Protein AF-A0A494SV40-F1 (afdb_monomer_lite)

Foldseek 3Di:
DDDPDQVVQVVCQLVPVDHGDHQCVRQVVDPSHDDDCPPNDDDDDDDDDDDDPVCCPPPVNVVVVVVVVVVQVPDPRNDDPD

Radius of gyration: 16.76 Å; chains: 1; bounding box: 36×32×44 Å

pLDDT: mean 90.02, std 9.89, range [44.94, 97.88]

Sequence (82 aa):
MQANFIKGHLLAARHGLGIAPLPSYIGEPDPTLIRVLPEHFSVDRTFWIAAPRELVGLARVRAVDELLSAVVKDAPHLSASL

Secondary structure (DSSP, 8-state):
---SSHHHHHHHHHTTS------HHHHTT-TT-----TTT------------TTTTTSHHHHHHHHHHHHHHHT-TTTS---

Structure (mmCIF, N/CA/C/O backbone):
data_AF-A0A494SV40-F1
#
_entry.id   AF-A0A494SV40-F1
#
loop_
_atom_site.group_PDB
_atom_site.id
_atom_site.type_symbol
_atom_site.label_atom_id
_atom_site.label_alt_id
_atom_site.label_comp_id
_atom_site.label_asym_id
_atom_site.label_entity_id
_atom_site.label_seq_id
_atom_site.pdbx_PDB_ins_code
_atom_site.Cartn_x
_atom_site.Cartn_y
_atom_site.Cartn_z
_atom_site.occupancy
_atom_site.B_iso_or_equiv
_atom_site.auth_seq_id
_atom_site.auth_comp_id
_atom_site.auth_asym_id
_atom_site.auth_atom_id
_atom_site.pdbx_PDB_model_num
ATOM 1 N N . MET A 1 1 ? 14.080 15.427 -10.196 1.00 53.91 1 MET A N 1
ATOM 2 C CA . MET A 1 1 ? 12.903 15.780 -9.371 1.00 53.91 1 MET A CA 1
ATOM 3 C C . MET A 1 1 ? 12.620 14.602 -8.449 1.00 53.91 1 MET A C 1
ATOM 5 O O . MET A 1 1 ? 12.358 13.524 -8.959 1.00 53.91 1 MET A O 1
ATOM 9 N N . GLN A 1 2 ? 12.752 14.764 -7.130 1.00 63.25 2 GLN A N 1
ATOM 10 C CA . GLN A 1 2 ? 12.394 13.716 -6.164 1.00 63.25 2 GLN A CA 1
ATOM 11 C C . GLN A 1 2 ? 10.969 13.982 -5.665 1.00 63.25 2 GLN A C 1
ATOM 13 O O . GLN A 1 2 ? 10.665 15.104 -5.267 1.00 63.25 2 GLN A O 1
ATOM 18 N N . ALA A 1 3 ? 10.093 12.978 -5.728 1.00 73.06 3 ALA A N 1
ATOM 19 C CA . ALA A 1 3 ? 8.739 13.064 -5.183 1.00 73.06 3 ALA A CA 1
ATOM 20 C C . ALA A 1 3 ? 8.646 12.270 -3.874 1.00 73.06 3 ALA A C 1
ATOM 22 O O . ALA A 1 3 ? 9.104 11.138 -3.815 1.00 73.06 3 ALA A O 1
ATOM 23 N N . ASN A 1 4 ? 8.004 12.828 -2.848 1.00 82.25 4 ASN A N 1
ATOM 24 C CA . ASN A 1 4 ? 7.846 12.159 -1.545 1.00 82.25 4 ASN A CA 1
ATOM 25 C C . ASN A 1 4 ? 6.519 11.386 -1.422 1.00 82.25 4 ASN A C 1
ATOM 27 O O . ASN A 1 4 ? 6.138 10.961 -0.336 1.00 82.25 4 ASN A O 1
ATOM 31 N N . PHE A 1 5 ? 5.787 11.225 -2.527 1.00 85.81 5 PHE A N 1
ATOM 32 C CA . PHE A 1 5 ? 4.503 10.530 -2.580 1.00 85.81 5 PHE A CA 1
ATOM 33 C C . PHE A 1 5 ? 4.437 9.626 -3.813 1.00 85.81 5 PHE A C 1
ATOM 35 O O . PHE A 1 5 ? 4.946 9.961 -4.885 1.00 85.81 5 PHE A O 1
ATOM 42 N N . ILE A 1 6 ? 3.760 8.486 -3.673 1.00 88.25 6 ILE A N 1
ATOM 43 C CA . ILE A 1 6 ? 3.831 7.397 -4.653 1.00 88.25 6 ILE A CA 1
ATOM 44 C C . ILE A 1 6 ? 3.324 7.772 -6.053 1.00 88.25 6 ILE A C 1
ATOM 46 O O . ILE A 1 6 ? 3.888 7.339 -7.055 1.00 88.25 6 ILE A O 1
ATOM 50 N N . LYS A 1 7 ? 2.307 8.641 -6.149 1.00 90.31 7 LYS A N 1
ATOM 51 C CA . LYS A 1 7 ? 1.791 9.093 -7.452 1.00 90.31 7 LYS A CA 1
ATOM 52 C C . LYS A 1 7 ? 2.831 9.872 -8.260 1.00 90.31 7 LYS A C 1
ATOM 54 O O . LYS A 1 7 ? 2.829 9.775 -9.481 1.00 90.31 7 LYS A O 1
ATOM 59 N N . GLY A 1 8 ? 3.723 10.616 -7.604 1.00 92.62 8 GLY A N 1
ATOM 60 C CA . GLY A 1 8 ? 4.774 11.363 -8.293 1.00 92.62 8 GLY A CA 1
ATOM 61 C C . GLY A 1 8 ? 5.800 10.429 -8.933 1.00 92.62 8 GLY A C 1
ATOM 62 O O . GLY A 1 8 ? 6.194 10.642 -10.074 1.00 92.62 8 GLY A O 1
ATOM 63 N N . HIS A 1 9 ? 6.171 9.354 -8.232 1.00 93.88 9 HIS A N 1
ATOM 64 C CA . HIS A 1 9 ? 7.017 8.289 -8.780 1.00 93.88 9 HIS A CA 1
ATOM 65 C C . HIS A 1 9 ? 6.353 7.569 -9.955 1.00 93.88 9 HIS A C 1
ATOM 67 O O . HIS A 1 9 ? 6.995 7.374 -10.984 1.00 93.88 9 HIS A O 1
ATOM 73 N N . LEU A 1 10 ? 5.062 7.241 -9.830 1.00 95.31 10 LEU A N 1
ATOM 74 C CA . LEU A 1 10 ? 4.295 6.607 -10.902 1.00 95.31 10 LEU A CA 1
ATOM 75 C C . LEU A 1 10 ? 4.298 7.463 -12.173 1.00 95.31 10 LEU A C 1
ATOM 77 O O . LEU A 1 10 ? 4.658 6.980 -13.241 1.00 95.31 10 LEU A O 1
ATOM 81 N N . LEU A 1 11 ? 3.932 8.742 -12.062 1.00 95.50 11 LEU A N 1
ATOM 82 C CA . LEU A 1 11 ? 3.886 9.642 -13.215 1.00 95.50 11 LEU A CA 1
ATOM 83 C C . LEU A 1 11 ? 5.271 9.857 -13.831 1.00 95.50 11 LEU A C 1
ATOM 85 O O . LEU A 1 11 ? 5.394 9.863 -15.052 1.00 95.50 11 LEU A O 1
ATOM 89 N N . ALA A 1 12 ? 6.319 9.982 -13.013 1.00 94.69 12 ALA A N 1
ATOM 90 C CA . ALA A 1 12 ? 7.677 10.121 -13.523 1.00 94.69 12 ALA A CA 1
ATOM 91 C C . ALA A 1 12 ? 8.107 8.906 -14.361 1.00 94.69 12 ALA A C 1
ATOM 93 O O . ALA A 1 12 ? 8.627 9.086 -15.462 1.00 94.69 12 ALA A O 1
ATOM 94 N N . ALA A 1 13 ? 7.832 7.689 -13.882 1.00 95.81 13 ALA A N 1
ATOM 95 C CA . ALA A 1 13 ? 8.117 6.465 -14.628 1.00 95.81 13 ALA A CA 1
ATOM 96 C C . ALA A 1 13 ? 7.291 6.383 -15.924 1.00 95.81 13 ALA A C 1
ATOM 98 O O . ALA A 1 13 ? 7.851 6.163 -16.996 1.00 95.81 13 ALA A O 1
ATOM 99 N N . ARG A 1 14 ? 5.978 6.649 -15.854 1.00 95.88 14 ARG A N 1
ATOM 100 C CA . ARG A 1 14 ? 5.074 6.604 -17.022 1.00 95.88 14 ARG A CA 1
ATOM 101 C C . ARG A 1 14 ? 5.445 7.596 -18.121 1.00 95.88 14 ARG A C 1
ATOM 103 O O . ARG A 1 14 ? 5.233 7.315 -19.294 1.00 95.88 14 ARG A O 1
ATOM 110 N N . HIS A 1 15 ? 5.992 8.751 -17.752 1.00 96.06 15 HIS A N 1
ATOM 111 C CA . HIS A 1 15 ? 6.425 9.779 -18.699 1.00 96.06 15 HIS A CA 1
ATOM 112 C C . HIS A 1 15 ? 7.908 9.671 -19.086 1.00 96.06 15 HIS A C 1
ATOM 114 O O . HIS A 1 15 ? 8.450 10.600 -19.681 1.00 96.06 15 HIS A O 1
ATOM 120 N N . GLY A 1 16 ? 8.573 8.556 -18.766 1.00 94.81 16 GLY A N 1
ATOM 121 C CA . GLY A 1 16 ? 9.933 8.282 -19.232 1.00 94.81 16 GLY A CA 1
ATOM 122 C C . GLY A 1 16 ? 11.021 9.119 -18.557 1.00 94.81 16 GLY A C 1
ATOM 123 O O . GLY A 1 16 ? 12.116 9.241 -19.096 1.00 94.81 16 GLY A O 1
ATOM 124 N N . LEU A 1 17 ? 10.759 9.682 -17.372 1.00 95.69 17 LEU A N 1
ATOM 125 C CA . LEU A 1 17 ? 11.762 10.438 -16.609 1.00 95.69 17 LEU A CA 1
ATOM 126 C C . LEU A 1 17 ? 12.783 9.532 -15.894 1.00 95.69 17 LEU A C 1
ATOM 128 O O . LEU A 1 17 ? 13.715 10.041 -15.272 1.00 95.69 17 LEU A O 1
ATOM 132 N N . GLY A 1 18 ? 12.611 8.208 -15.965 1.00 92.88 18 GLY A N 1
ATOM 133 C CA . GLY A 1 18 ? 13.540 7.213 -15.434 1.00 92.88 18 GLY A CA 1
ATOM 134 C C . GLY A 1 18 ? 12.838 6.009 -14.808 1.00 92.88 18 GLY A C 1
ATOM 135 O O . GLY A 1 18 ? 11.665 5.745 -15.067 1.00 92.88 18 GLY A O 1
ATOM 136 N N . ILE A 1 19 ? 13.574 5.288 -13.961 1.00 94.69 19 ILE A N 1
ATOM 137 C CA . ILE A 1 19 ? 13.062 4.170 -13.158 1.00 94.69 19 ILE A CA 1
ATOM 138 C C . ILE A 1 19 ? 12.587 4.670 -11.790 1.00 94.69 19 ILE A C 1
ATOM 140 O O . ILE A 1 19 ? 13.174 5.593 -11.224 1.00 94.69 19 ILE A O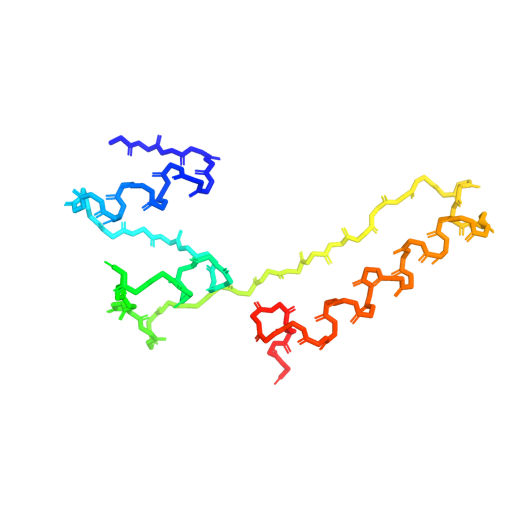 1
ATOM 144 N N . ALA A 1 20 ? 11.545 4.051 -11.234 1.00 94.00 20 ALA A N 1
ATOM 145 C CA . ALA A 1 20 ? 11.049 4.383 -9.903 1.00 94.00 20 ALA A CA 1
ATOM 146 C C . ALA A 1 20 ? 10.637 3.122 -9.128 1.00 94.00 20 ALA A C 1
ATOM 148 O O . ALA A 1 20 ? 10.050 2.215 -9.722 1.00 94.00 20 ALA A O 1
ATOM 149 N N . PRO A 1 21 ? 10.895 3.053 -7.808 1.00 92.69 21 PRO A N 1
ATOM 150 C CA . PRO A 1 21 ? 10.335 2.000 -6.976 1.00 92.69 21 PRO A CA 1
ATOM 151 C C . PRO A 1 21 ? 8.826 2.225 -6.834 1.00 92.69 21 PRO A C 1
ATOM 153 O O . PRO A 1 21 ? 8.383 3.283 -6.379 1.00 92.69 21 PRO A O 1
ATOM 156 N N . LEU A 1 22 ? 8.038 1.223 -7.212 1.00 93.75 22 LEU A N 1
ATOM 157 C CA . LEU A 1 22 ? 6.582 1.234 -7.108 1.00 93.75 22 LEU A CA 1
ATOM 158 C C . LEU A 1 22 ? 6.126 -0.022 -6.357 1.00 93.75 22 LEU A C 1
ATOM 160 O O . LEU A 1 22 ? 6.658 -1.098 -6.629 1.00 93.75 22 LEU A O 1
ATOM 164 N N . PRO A 1 23 ? 5.149 0.075 -5.436 1.00 92.81 23 PRO A N 1
ATOM 165 C CA . PRO A 1 23 ? 4.472 -1.107 -4.929 1.00 92.81 23 PRO A CA 1
ATOM 166 C C . PRO A 1 23 ? 3.876 -1.911 -6.086 1.00 92.81 23 PRO A C 1
ATOM 168 O O . PRO A 1 23 ? 3.313 -1.322 -7.015 1.00 92.81 23 PRO A O 1
ATOM 171 N N . SER A 1 24 ? 3.972 -3.238 -6.019 1.00 92.00 24 SER A N 1
ATOM 172 C CA . SER A 1 24 ? 3.475 -4.156 -7.056 1.00 92.00 24 SER A CA 1
ATOM 173 C C . SER A 1 24 ? 2.007 -3.889 -7.397 1.00 92.00 24 SER A C 1
ATOM 175 O O . SER A 1 24 ? 1.676 -3.750 -8.568 1.00 92.00 24 SER A O 1
ATOM 177 N N . TYR A 1 25 ? 1.163 -3.648 -6.388 1.00 91.38 25 TYR A N 1
ATOM 178 C CA . TYR A 1 25 ? -0.261 -3.320 -6.559 1.00 91.38 25 TYR A CA 1
ATOM 179 C C . TYR A 1 25 ? -0.546 -2.005 -7.312 1.00 91.38 25 TYR A C 1
ATOM 181 O O . TYR A 1 25 ? -1.695 -1.743 -7.657 1.00 91.38 25 TYR A O 1
ATOM 189 N N . ILE A 1 26 ? 0.462 -1.156 -7.539 1.00 93.44 26 ILE A N 1
ATOM 190 C CA . ILE A 1 26 ? 0.358 0.065 -8.357 1.00 93.44 26 ILE A CA 1
ATOM 191 C C . ILE A 1 26 ? 1.045 -0.126 -9.708 1.00 93.44 26 ILE A C 1
ATOM 193 O O . ILE A 1 26 ? 0.508 0.303 -10.723 1.00 93.44 26 ILE A O 1
ATOM 197 N N . GLY A 1 27 ? 2.249 -0.702 -9.709 1.00 94.19 27 GLY A N 1
ATOM 198 C CA . GLY A 1 27 ? 3.072 -0.810 -10.911 1.00 94.19 27 GLY A CA 1
ATOM 199 C C . GLY A 1 27 ? 2.631 -1.923 -11.858 1.00 94.19 27 GLY A C 1
ATOM 200 O O . GLY A 1 27 ? 2.556 -1.689 -13.057 1.00 94.19 27 GLY A O 1
ATOM 201 N N . GLU A 1 28 ? 2.333 -3.116 -11.338 1.00 92.75 28 GLU A N 1
ATOM 202 C CA . GLU A 1 28 ? 2.031 -4.296 -12.163 1.00 92.75 28 GLU A CA 1
ATOM 203 C C . GLU A 1 28 ? 0.713 -4.183 -12.950 1.00 92.75 28 GLU A C 1
ATOM 205 O O . GLU A 1 28 ? 0.689 -4.623 -14.098 1.00 92.75 28 GLU A O 1
ATOM 210 N N . PRO A 1 29 ? -0.362 -3.561 -12.422 1.00 93.25 29 PRO A N 1
ATOM 211 C CA . PRO A 1 29 ? -1.583 -3.354 -13.200 1.00 93.25 29 PRO A CA 1
ATOM 212 C C . PRO A 1 29 ? -1.463 -2.326 -14.335 1.00 93.25 29 PRO A C 1
ATOM 214 O O . PRO A 1 29 ? -2.385 -2.226 -15.144 1.00 93.25 29 PRO A O 1
ATOM 217 N N . ASP A 1 30 ? -0.395 -1.520 -14.391 1.00 95.31 30 ASP A N 1
ATOM 218 C CA . ASP A 1 30 ? -0.229 -0.490 -15.420 1.00 95.31 30 ASP A CA 1
ATOM 219 C C . ASP A 1 30 ? 0.500 -1.061 -16.654 1.00 95.31 30 ASP A C 1
ATOM 221 O O . ASP A 1 30 ? 1.717 -1.256 -16.612 1.00 95.31 30 ASP A O 1
ATOM 225 N N . PRO A 1 31 ? -0.192 -1.274 -17.793 1.00 95.44 31 PRO A N 1
ATOM 226 C CA . PRO A 1 31 ? 0.413 -1.876 -18.983 1.00 95.44 31 PRO A CA 1
ATOM 227 C C . PRO A 1 31 ? 1.433 -0.960 -19.674 1.00 95.44 31 PRO A C 1
ATOM 229 O O . PRO A 1 31 ? 2.110 -1.387 -20.606 1.00 95.44 31 PRO A O 1
ATOM 232 N N . THR A 1 32 ? 1.528 0.310 -19.263 1.00 96.12 32 THR A N 1
ATOM 233 C CA . THR A 1 32 ? 2.509 1.268 -19.794 1.00 96.12 32 THR A CA 1
ATOM 234 C C . THR A 1 32 ? 3.857 1.194 -19.080 1.00 96.12 32 THR A C 1
ATOM 236 O O . THR A 1 32 ? 4.794 1.892 -19.467 1.00 96.12 32 THR A O 1
ATOM 239 N N . LEU A 1 33 ? 3.972 0.353 -18.049 1.00 96.88 33 LEU A N 1
ATOM 240 C CA . LEU A 1 33 ? 5.185 0.153 -17.269 1.00 96.88 33 LEU A CA 1
ATOM 241 C C . LEU A 1 33 ? 5.728 -1.264 -17.443 1.00 96.88 33 LEU A C 1
ATOM 243 O O . LEU A 1 33 ? 4.994 -2.214 -17.698 1.00 96.88 33 LEU A O 1
ATOM 247 N N . ILE A 1 34 ? 7.040 -1.402 -17.260 1.00 95.56 34 ILE A N 1
ATOM 248 C CA . ILE A 1 34 ? 7.733 -2.691 -17.255 1.00 95.56 34 ILE A CA 1
ATOM 249 C C . ILE A 1 34 ? 8.590 -2.817 -15.992 1.00 95.56 34 ILE A C 1
ATOM 251 O O . ILE A 1 34 ? 9.225 -1.854 -15.556 1.00 95.56 34 ILE A O 1
ATOM 255 N N . ARG A 1 35 ? 8.625 -4.011 -15.392 1.00 94.31 35 ARG A N 1
ATOM 256 C CA . ARG A 1 35 ? 9.498 -4.314 -14.248 1.00 94.31 35 ARG A CA 1
ATOM 257 C C . ARG A 1 35 ? 10.911 -4.610 -14.752 1.00 94.31 35 ARG A C 1
ATOM 259 O O . ARG A 1 35 ? 11.098 -5.526 -15.542 1.00 94.31 35 ARG A O 1
ATOM 266 N N . VAL A 1 36 ? 11.903 -3.854 -14.279 1.00 94.31 36 VAL A N 1
ATOM 267 C CA . VAL A 1 36 ? 13.267 -3.861 -14.855 1.00 94.31 36 VAL A CA 1
ATOM 268 C C . VAL A 1 36 ? 14.350 -4.526 -13.993 1.00 94.31 36 VAL A C 1
ATOM 270 O O . VAL A 1 36 ? 15.436 -4.783 -14.495 1.00 94.31 36 VAL A O 1
ATOM 273 N N . LEU A 1 37 ? 14.085 -4.821 -12.712 1.00 93.00 37 LEU A N 1
ATOM 274 C CA . LEU A 1 37 ? 15.054 -5.436 -11.781 1.00 93.00 37 LEU A CA 1
ATOM 275 C C . LEU A 1 37 ? 14.422 -6.532 -10.893 1.00 93.00 37 LEU A C 1
ATOM 277 O O . LEU A 1 37 ? 14.562 -6.482 -9.670 1.00 93.00 37 LEU A O 1
ATOM 281 N N . PRO A 1 38 ? 13.694 -7.513 -11.460 1.00 90.88 38 PRO A N 1
ATOM 282 C CA . PRO A 1 38 ? 12.923 -8.471 -10.665 1.00 90.88 38 PRO A CA 1
ATOM 283 C C . PRO A 1 38 ? 13.769 -9.317 -9.703 1.00 90.88 38 PRO A C 1
ATOM 285 O O . PRO A 1 38 ? 13.302 -9.606 -8.608 1.00 90.88 38 PRO A O 1
ATOM 288 N N . GLU A 1 39 ? 15.005 -9.651 -10.076 1.00 93.75 39 GLU A N 1
ATOM 289 C CA . GLU A 1 39 ? 15.911 -10.505 -9.286 1.00 93.75 39 GLU A CA 1
ATOM 290 C C . GLU A 1 39 ? 16.803 -9.725 -8.309 1.00 93.75 39 GLU A C 1
ATOM 292 O O . GLU A 1 39 ? 17.398 -10.303 -7.407 1.00 93.75 39 GLU A O 1
ATOM 297 N N . HIS A 1 40 ? 16.905 -8.406 -8.485 1.00 93.31 40 HIS A N 1
ATOM 298 C CA . HIS A 1 40 ? 17.860 -7.570 -7.750 1.00 93.31 40 HIS A CA 1
ATOM 299 C C . HIS A 1 40 ? 17.187 -6.673 -6.710 1.00 93.31 40 HIS A C 1
ATOM 301 O O . HIS A 1 40 ? 17.857 -6.154 -5.818 1.00 93.31 40 HIS A O 1
ATOM 307 N N . PHE A 1 41 ? 15.877 -6.445 -6.834 1.00 89.00 41 PHE A N 1
ATOM 308 C CA . PHE A 1 41 ? 15.154 -5.534 -5.961 1.00 89.00 41 PHE A CA 1
ATOM 309 C C . PHE A 1 41 ? 13.726 -6.017 -5.696 1.00 89.00 41 PHE A C 1
ATOM 311 O O . PHE A 1 41 ? 12.878 -6.063 -6.591 1.00 89.00 41 PHE A O 1
ATOM 318 N N . SER A 1 42 ? 13.463 -6.318 -4.428 1.00 88.06 42 SER A N 1
ATOM 319 C CA . SER A 1 42 ? 12.132 -6.522 -3.865 1.00 88.06 42 SER A CA 1
ATOM 320 C C . SER A 1 42 ? 12.115 -5.950 -2.452 1.00 88.06 42 SER A C 1
ATOM 322 O O . SER A 1 42 ? 13.111 -6.048 -1.734 1.00 8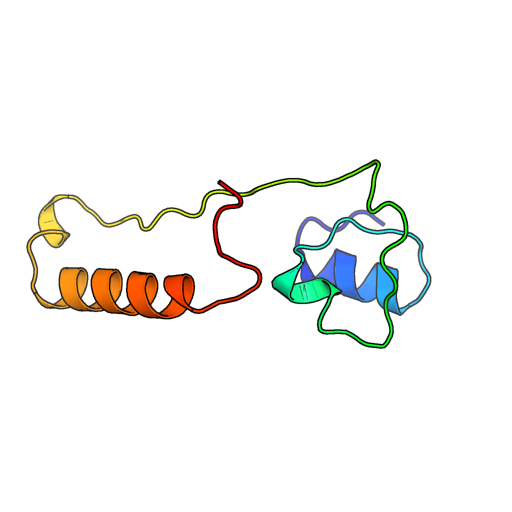8.06 42 SER A O 1
ATOM 324 N N . VAL A 1 43 ? 11.007 -5.323 -2.065 1.00 87.69 43 VAL A N 1
ATOM 325 C CA . VAL A 1 43 ? 10.824 -4.778 -0.718 1.00 87.69 43 VAL A CA 1
ATOM 326 C C . VAL A 1 43 ? 9.435 -5.144 -0.237 1.00 87.69 43 VAL A C 1
ATOM 328 O O . VAL A 1 43 ? 8.444 -4.640 -0.769 1.00 87.69 43 VAL A O 1
ATOM 331 N N . ASP A 1 44 ? 9.380 -5.952 0.813 1.00 88.38 44 ASP A N 1
ATOM 332 C CA . ASP A 1 44 ? 8.134 -6.278 1.488 1.00 88.38 44 ASP A CA 1
ATOM 333 C C . ASP A 1 44 ? 7.770 -5.189 2.496 1.00 88.38 44 ASP A C 1
ATOM 335 O O . ASP A 1 44 ? 8.622 -4.597 3.168 1.00 88.38 44 ASP A O 1
ATOM 339 N N . ARG A 1 45 ? 6.475 -4.886 2.582 1.00 86.25 45 ARG A N 1
ATOM 340 C CA . ARG A 1 45 ? 5.935 -3.871 3.488 1.00 86.25 45 ARG A CA 1
ATOM 341 C C . ARG A 1 45 ? 4.816 -4.460 4.316 1.00 86.25 45 ARG A C 1
ATOM 343 O O . ARG A 1 45 ? 3.815 -4.921 3.780 1.00 86.25 45 ARG A O 1
ATOM 350 N N . THR A 1 46 ? 4.965 -4.363 5.630 1.00 88.00 46 THR A N 1
ATOM 351 C CA . THR A 1 46 ? 3.901 -4.691 6.575 1.00 88.00 46 THR A CA 1
ATOM 352 C C . THR A 1 46 ? 3.013 -3.471 6.789 1.00 88.00 46 THR A C 1
ATOM 354 O O . THR A 1 46 ? 3.491 -2.404 7.181 1.00 88.00 46 THR A O 1
ATOM 357 N N . PHE A 1 47 ? 1.715 -3.634 6.547 1.00 87.75 47 PHE A N 1
ATOM 358 C CA . PHE A 1 47 ? 0.700 -2.644 6.889 1.00 87.75 47 PHE A CA 1
ATOM 359 C C . PHE A 1 47 ? 0.039 -3.025 8.212 1.00 87.75 47 PHE A C 1
ATOM 361 O O . PHE A 1 47 ? -0.220 -4.198 8.467 1.00 87.75 47 PHE A O 1
ATOM 368 N N . TRP A 1 48 ? -0.239 -2.024 9.043 1.00 91.31 48 TRP A N 1
ATOM 369 C CA . TRP A 1 48 ? -0.860 -2.205 10.351 1.00 91.31 48 TRP A CA 1
ATOM 370 C C . TRP A 1 48 ? -2.161 -1.418 10.413 1.00 91.31 48 TRP A C 1
ATOM 372 O O . TRP A 1 48 ? -2.223 -0.274 9.955 1.00 91.31 48 TRP A O 1
ATOM 382 N N . ILE A 1 49 ? -3.181 -2.009 11.027 1.00 91.69 49 ILE A N 1
ATOM 383 C CA . ILE A 1 49 ? -4.388 -1.292 11.431 1.00 91.69 49 ILE A CA 1
ATOM 384 C C . ILE A 1 49 ? -4.129 -0.742 12.834 1.00 91.69 49 ILE A C 1
ATOM 386 O O . ILE A 1 49 ? -3.781 -1.484 13.750 1.00 91.69 49 ILE A O 1
ATOM 390 N N . ALA A 1 50 ? -4.267 0.572 12.998 1.00 94.00 50 ALA A N 1
ATOM 391 C CA . ALA A 1 50 ? -4.084 1.243 14.278 1.00 94.00 50 ALA A CA 1
ATOM 392 C C . ALA A 1 50 ? -5.398 1.893 14.715 1.00 94.00 50 ALA A C 1
ATOM 394 O O . ALA A 1 50 ? -5.989 2.683 13.979 1.00 94.00 50 ALA A O 1
ATOM 395 N N . ALA A 1 51 ? -5.836 1.583 15.933 1.00 93.31 51 ALA A N 1
ATOM 396 C CA . ALA A 1 51 ? -6.993 2.198 16.568 1.00 93.31 51 ALA A CA 1
ATOM 397 C C . ALA A 1 51 ? -6.671 2.524 18.037 1.00 93.31 51 ALA A C 1
ATOM 399 O O . ALA A 1 51 ? -5.918 1.776 18.668 1.00 93.31 51 ALA A O 1
ATOM 400 N N . PRO A 1 52 ? -7.232 3.610 18.607 1.00 95.50 52 PRO A N 1
ATOM 401 C CA . PRO A 1 52 ? -7.119 3.886 20.037 1.00 95.50 52 PRO A CA 1
ATOM 402 C C . PRO A 1 52 ? -7.594 2.691 20.867 1.00 95.50 52 PRO A C 1
ATOM 404 O O . PRO A 1 52 ? -8.618 2.077 20.549 1.00 95.50 52 PRO A O 1
ATOM 407 N N . ARG A 1 53 ? -6.862 2.365 21.937 1.00 94.69 53 ARG A N 1
ATOM 408 C CA . ARG A 1 53 ? -7.075 1.154 22.747 1.00 94.69 53 ARG A CA 1
ATOM 409 C C . ARG A 1 53 ? -8.505 1.047 23.276 1.00 94.69 53 ARG A C 1
ATOM 411 O O . ARG A 1 53 ? -9.067 -0.043 23.324 1.00 94.69 53 ARG A O 1
ATOM 418 N N . GLU A 1 54 ? -9.099 2.176 23.635 1.00 96.44 54 GLU A N 1
ATOM 419 C CA . GLU A 1 54 ? -10.451 2.292 24.179 1.00 96.44 54 GLU A CA 1
ATOM 420 C C . GLU A 1 54 ? -11.522 1.943 23.135 1.00 96.44 54 GLU A C 1
ATOM 422 O O . GLU A 1 54 ? -12.631 1.542 23.483 1.00 96.44 54 GLU A O 1
ATOM 427 N N . LEU A 1 55 ? -11.196 2.078 21.845 1.00 96.44 55 LEU A N 1
ATOM 428 C CA . LEU A 1 55 ? -12.123 1.863 20.737 1.00 96.44 55 LEU A CA 1
ATOM 429 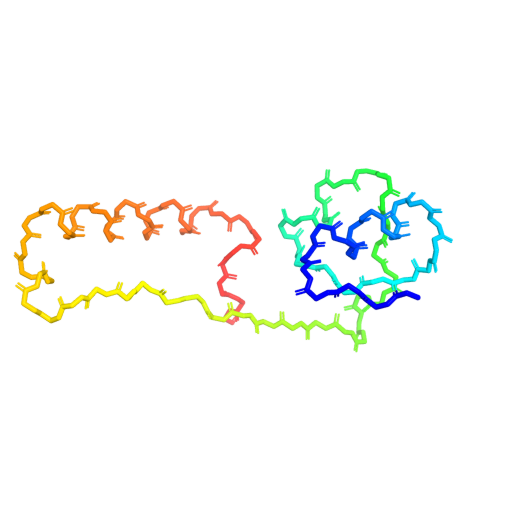C C . LEU A 1 55 ? -12.046 0.448 20.152 1.00 96.44 55 LEU A C 1
ATOM 431 O O . LEU A 1 55 ? -13.021 0.011 19.546 1.00 96.44 55 LEU A O 1
ATOM 435 N N . VAL A 1 56 ? -10.951 -0.294 20.367 1.00 92.56 56 VAL A N 1
ATOM 436 C CA . VAL A 1 56 ? -10.755 -1.668 19.843 1.00 92.56 56 VAL A CA 1
ATOM 437 C C . VAL A 1 56 ? -11.864 -2.632 20.299 1.00 92.56 56 VAL A C 1
ATOM 43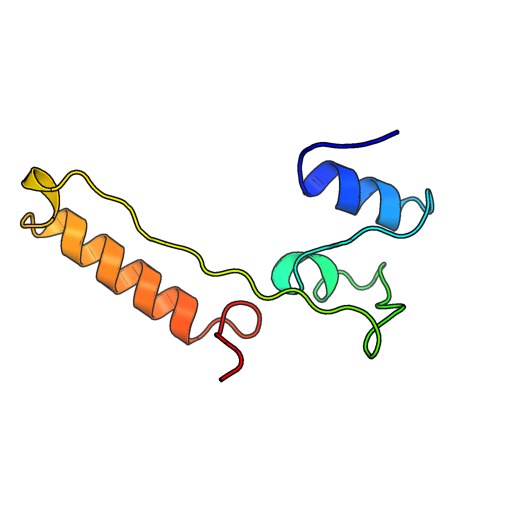9 O O . VAL A 1 56 ? -12.206 -3.586 19.604 1.00 92.56 56 VAL A O 1
ATOM 442 N N . GLY A 1 57 ? -12.476 -2.380 21.460 1.00 93.38 57 GLY A N 1
ATOM 443 C CA . GLY A 1 57 ? -13.599 -3.174 21.964 1.00 93.38 57 GLY A CA 1
ATOM 444 C C . GLY A 1 57 ? -14.932 -2.929 21.248 1.00 93.38 57 GLY A C 1
ATOM 445 O O . GLY A 1 57 ? -15.825 -3.767 21.339 1.00 93.38 57 GLY A O 1
ATOM 446 N N . LEU A 1 58 ? -15.089 -1.806 20.540 1.00 97.88 58 LEU A N 1
ATOM 447 C CA . LEU A 1 58 ? -16.360 -1.426 19.929 1.00 97.88 58 LEU A CA 1
ATOM 448 C C . LEU A 1 58 ? -16.658 -2.284 18.699 1.00 97.88 58 LEU A C 1
ATOM 450 O O . LEU A 1 58 ? -15.818 -2.421 17.810 1.00 97.88 58 LEU A O 1
ATOM 454 N N . ALA A 1 59 ? -17.898 -2.770 18.598 1.00 97.69 59 ALA A N 1
ATOM 455 C CA . ALA A 1 59 ? -18.341 -3.629 17.497 1.00 97.69 59 ALA A CA 1
ATOM 456 C C . ALA A 1 59 ? -18.029 -3.039 16.110 1.00 97.69 59 ALA A C 1
ATOM 458 O O . ALA A 1 59 ? -17.526 -3.738 15.240 1.00 97.69 59 ALA A O 1
ATOM 459 N N . ARG A 1 60 ? -18.239 -1.729 15.922 1.00 96.56 60 ARG A N 1
ATOM 460 C CA . ARG A 1 60 ? -17.937 -1.049 14.651 1.00 96.56 60 ARG A CA 1
ATOM 461 C C . ARG A 1 60 ? -16.450 -1.059 14.277 1.00 96.56 60 ARG A C 1
ATOM 463 O O . ARG A 1 60 ? -16.134 -1.074 13.098 1.00 96.56 60 ARG A O 1
ATOM 470 N N . VAL A 1 61 ? -15.548 -1.022 15.261 1.00 96.94 61 VAL A N 1
ATOM 471 C CA . VAL A 1 61 ? -14.097 -1.025 15.011 1.00 96.94 61 VAL A CA 1
ATOM 472 C C . VAL A 1 61 ? -13.652 -2.426 14.617 1.00 96.94 61 VAL A C 1
ATOM 474 O O . VAL A 1 61 ? -12.961 -2.576 13.617 1.00 96.94 61 VAL A O 1
ATOM 477 N N . ARG A 1 62 ? -14.136 -3.446 15.336 1.00 95.62 62 ARG A N 1
ATOM 478 C CA . ARG A 1 62 ? -13.916 -4.856 14.981 1.00 95.62 62 ARG A CA 1
ATOM 479 C C . ARG A 1 62 ? -14.440 -5.184 13.586 1.00 95.62 62 ARG A C 1
ATOM 481 O O . ARG A 1 62 ? -13.727 -5.798 12.811 1.00 95.62 62 ARG A O 1
ATOM 488 N N . ALA A 1 63 ? -15.629 -4.697 13.235 1.00 97.06 63 ALA A N 1
ATOM 489 C CA . ALA A 1 63 ? -16.200 -4.920 11.909 1.00 97.06 63 ALA A CA 1
ATOM 490 C C . ALA A 1 63 ? -15.327 -4.342 10.777 1.00 97.06 63 ALA A C 1
ATOM 492 O O . ALA A 1 63 ? -15.197 -4.963 9.727 1.00 97.06 63 ALA A O 1
ATOM 493 N N . VAL A 1 64 ? -14.714 -3.167 10.976 1.00 96.62 64 VAL A N 1
ATOM 494 C CA . VAL A 1 64 ? -13.784 -2.585 9.990 1.00 96.62 64 VAL A CA 1
ATOM 495 C C . VAL A 1 64 ? -12.486 -3.388 9.915 1.00 96.62 64 VAL A C 1
ATOM 497 O O . VAL A 1 64 ? -11.999 -3.631 8.817 1.00 96.62 64 VAL A O 1
ATOM 500 N N . ASP A 1 65 ? -11.940 -3.810 11.055 1.00 94.88 65 ASP A N 1
ATOM 501 C CA . ASP A 1 65 ? -10.731 -4.640 11.121 1.00 94.88 65 ASP A CA 1
ATOM 502 C C . ASP A 1 65 ? -10.917 -5.989 10.404 1.00 94.88 65 ASP A C 1
ATOM 504 O O . ASP A 1 65 ? -10.117 -6.363 9.544 1.00 94.88 65 ASP A O 1
ATOM 508 N N . GLU A 1 66 ? -12.032 -6.670 10.675 1.00 94.88 66 GLU A N 1
ATOM 509 C CA . GLU A 1 66 ? -12.432 -7.911 10.007 1.00 94.88 66 GLU A CA 1
ATOM 510 C C . GLU A 1 66 ? -12.626 -7.702 8.499 1.00 94.88 66 GLU A C 1
ATOM 512 O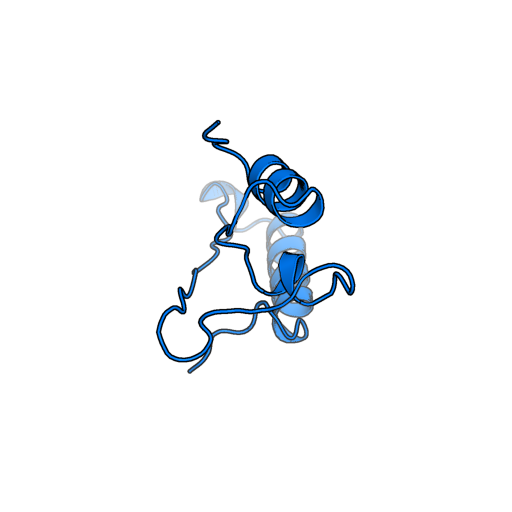 O . GLU A 1 66 ? -12.115 -8.487 7.697 1.00 94.88 66 GLU A O 1
ATOM 517 N N . LEU A 1 67 ? -13.304 -6.620 8.097 1.00 95.12 67 LEU A N 1
ATOM 518 C CA . LEU A 1 67 ? -13.512 -6.283 6.688 1.00 95.12 67 LEU A CA 1
ATOM 519 C C . LEU A 1 67 ? -12.185 -6.037 5.961 1.00 95.12 67 LEU A C 1
ATOM 521 O O . LEU A 1 67 ? -11.966 -6.590 4.885 1.00 95.12 67 LEU A O 1
ATOM 525 N N . LEU A 1 68 ? -11.302 -5.211 6.526 1.00 93.62 68 LEU A N 1
ATOM 526 C CA . LEU A 1 68 ? -10.006 -4.906 5.919 1.00 93.62 68 LEU A CA 1
ATOM 527 C C . LEU A 1 68 ? -9.136 -6.161 5.829 1.00 93.62 68 LEU A C 1
ATOM 529 O O . LEU A 1 68 ? -8.524 -6.401 4.791 1.00 93.62 68 LEU A O 1
ATOM 533 N N . SER A 1 69 ? -9.135 -6.990 6.873 1.00 91.94 69 SER A N 1
ATOM 534 C CA . SER A 1 69 ? -8.410 -8.262 6.885 1.00 91.94 69 SER A CA 1
ATOM 535 C C . SER A 1 69 ? -8.911 -9.210 5.795 1.00 91.94 69 SER A C 1
ATOM 537 O O . SER A 1 69 ? -8.105 -9.817 5.092 1.00 91.94 69 SER A O 1
ATOM 539 N N . ALA A 1 70 ? -10.232 -9.307 5.608 1.00 92.50 70 ALA A N 1
ATOM 540 C CA . ALA A 1 70 ? -10.831 -10.117 4.550 1.00 92.50 70 ALA A CA 1
ATOM 541 C C . ALA A 1 70 ? -10.466 -9.600 3.148 1.00 92.50 70 ALA A C 1
ATOM 543 O O . ALA A 1 70 ? -10.037 -10.381 2.305 1.00 92.50 70 ALA A O 1
ATOM 544 N N . VAL A 1 71 ? -10.557 -8.285 2.915 1.00 92.25 71 VAL A N 1
ATOM 545 C CA . VAL A 1 71 ? -10.195 -7.666 1.625 1.00 92.25 71 VAL A CA 1
ATOM 546 C C . VAL A 1 71 ? -8.720 -7.885 1.284 1.00 92.25 71 VAL A C 1
ATOM 548 O O . VAL A 1 71 ? -8.389 -8.161 0.133 1.00 92.25 71 VAL A O 1
ATOM 551 N N . VAL A 1 72 ? -7.823 -7.764 2.266 1.00 91.50 72 V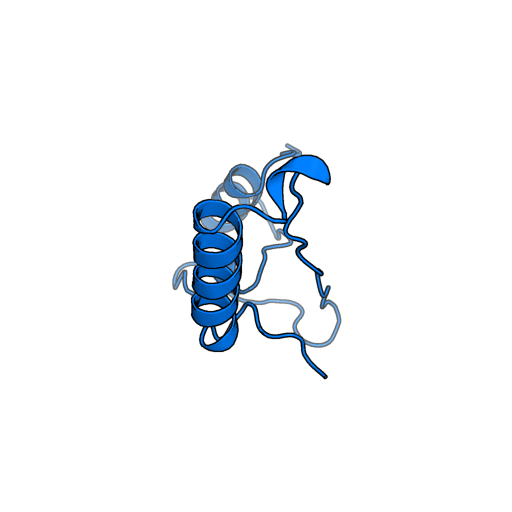AL A N 1
ATOM 552 C CA . VAL A 1 72 ? -6.377 -7.923 2.045 1.00 91.50 72 VAL A CA 1
ATOM 553 C C . VAL A 1 72 ? -5.996 -9.382 1.808 1.00 91.50 72 VAL A C 1
ATOM 555 O O . VAL A 1 72 ? -5.114 -9.643 0.993 1.00 91.50 72 VAL A O 1
ATOM 558 N N . LYS A 1 73 ? -6.662 -10.336 2.470 1.00 88.56 73 LYS A N 1
ATOM 559 C CA . LYS A 1 73 ? -6.375 -11.770 2.326 1.00 88.56 73 LYS A CA 1
ATOM 560 C C . LYS A 1 73 ? -6.466 -12.253 0.875 1.00 88.56 73 LYS A C 1
ATOM 562 O O . LYS A 1 73 ? -5.650 -13.073 0.464 1.00 88.56 73 LYS A O 1
ATOM 567 N N . ASP A 1 74 ? -7.417 -11.719 0.115 1.00 86.12 74 ASP A N 1
ATOM 568 C CA . ASP A 1 74 ? -7.667 -12.120 -1.273 1.00 86.12 74 ASP A CA 1
ATOM 569 C C . ASP A 1 74 ? -6.950 -11.215 -2.297 1.00 86.12 74 ASP A C 1
ATOM 571 O O . ASP A 1 74 ? -7.094 -11.403 -3.505 1.00 86.12 74 ASP A O 1
ATOM 575 N N . ALA A 1 75 ? -6.171 -10.224 -1.842 1.00 88.25 75 ALA A N 1
ATOM 576 C CA . ALA A 1 75 ? -5.492 -9.265 -2.707 1.00 88.25 75 ALA A CA 1
ATOM 577 C C . ALA A 1 75 ? -4.114 -9.798 -3.170 1.00 88.25 75 ALA A C 1
ATOM 579 O O . ALA A 1 75 ? -3.181 -9.847 -2.363 1.00 88.25 75 ALA A O 1
ATOM 580 N N . PRO A 1 76 ? -3.917 -10.099 -4.474 1.00 84.81 76 PRO A N 1
ATOM 581 C CA . PRO A 1 76 ? -2.718 -10.791 -4.978 1.00 84.81 76 PRO A CA 1
ATOM 582 C C . PRO A 1 76 ? -1.390 -10.080 -4.699 1.00 84.81 76 PRO A C 1
ATOM 584 O O . PRO A 1 76 ? -0.341 -10.707 -4.623 1.00 84.81 76 PRO A O 1
ATOM 587 N N . HIS A 1 77 ? -1.431 -8.756 -4.573 1.00 87.50 77 HIS A N 1
ATOM 588 C CA . HIS A 1 77 ? -0.249 -7.910 -4.427 1.00 87.50 77 HIS A CA 1
ATOM 589 C C . HIS A 1 77 ? -0.017 -7.422 -2.985 1.00 87.50 77 HIS A C 1
ATOM 591 O O . HIS A 1 77 ? 0.904 -6.641 -2.750 1.00 87.50 77 HIS A O 1
ATOM 597 N N . LEU A 1 78 ? -0.886 -7.800 -2.040 1.00 86.56 78 LEU A N 1
ATOM 598 C CA . LEU A 1 78 ? -0.826 -7.369 -0.635 1.00 86.56 78 LEU A CA 1
ATOM 599 C C . LEU A 1 78 ? -0.655 -8.540 0.342 1.00 86.56 78 LEU A C 1
ATOM 601 O O . LEU A 1 78 ? -0.544 -8.314 1.546 1.00 86.56 78 LEU A O 1
ATOM 605 N N . SER A 1 79 ? -0.617 -9.777 -0.154 1.00 73.56 79 SER A N 1
ATOM 606 C CA . SER A 1 79 ? -0.299 -10.944 0.660 1.00 73.56 79 SER A CA 1
ATOM 607 C C . SER A 1 79 ? 1.171 -10.931 1.071 1.00 73.56 79 SER A C 1
ATOM 609 O O . SER A 1 79 ? 2.048 -10.643 0.256 1.00 73.56 79 SER A O 1
ATOM 611 N N . ALA A 1 80 ? 1.448 -11.286 2.325 1.00 62.53 80 ALA A N 1
ATOM 612 C CA . ALA A 1 80 ? 2.813 -11.542 2.761 1.00 62.53 80 ALA A CA 1
ATOM 613 C C . ALA A 1 80 ? 3.378 -12.736 1.976 1.00 62.53 80 ALA A C 1
ATOM 615 O O . ALA A 1 80 ? 2.776 -13.811 1.979 1.00 62.53 80 ALA A O 1
ATOM 616 N N . SER A 1 81 ? 4.524 -12.549 1.321 1.00 55.16 81 SER A N 1
ATOM 617 C CA . SER A 1 81 ? 5.349 -13.671 0.876 1.00 55.16 81 SER A CA 1
ATOM 618 C C . SER A 1 81 ? 5.900 -14.341 2.139 1.00 55.16 81 SER A C 1
ATOM 620 O O . SER A 1 81 ? 6.773 -13.774 2.795 1.00 55.16 81 SER A O 1
ATOM 622 N N . LEU A 1 82 ? 5.311 -15.470 2.540 1.00 44.94 82 LEU A N 1
ATOM 623 C CA . LEU A 1 82 ? 5.868 -16.364 3.563 1.00 44.94 82 LEU A CA 1
ATOM 624 C C . LEU A 1 82 ? 6.923 -17.279 2.941 1.00 44.94 82 LEU A C 1
ATOM 626 O O . LEU A 1 82 ? 6.673 -17.766 1.815 1.00 44.94 82 LEU A O 1
#